Protein AF-A0A972IL32-F1 (afdb_monomer_lite)

Sequence (127 aa):
MSKHSAKCLRGAAIGLVAAVAALLLWCWGALESWEAPTWTWRARFFSAREALSPDIKLILIDQDSLDWMQRENSFGWPWPREFYGAISAFCQRGGARALALDLLFTESSVYGVPDDEAMGQALKAGT

Radius of gyration: 25.93 Å; chains: 1; bounding box: 66×40×62 Å

Structure (mmCIF, N/CA/C/O backbone):
data_AF-A0A972IL32-F1
#
_entry.id   AF-A0A972IL32-F1
#
loop_
_atom_site.group_PDB
_atom_site.id
_atom_site.type_symbol
_atom_site.label_atom_id
_atom_site.label_alt_id
_atom_site.label_comp_id
_atom_site.label_asym_id
_atom_site.label_entity_id
_atom_site.label_seq_id
_atom_site.pdbx_PDB_ins_code
_atom_site.Cartn_x
_atom_site.Cartn_y
_atom_site.Cartn_z
_atom_site.occupancy
_atom_site.B_iso_or_equiv
_atom_site.auth_seq_id
_atom_site.auth_comp_id
_atom_site.auth_asym_id
_atom_site.auth_atom_id
_atom_site.pdbx_PDB_model_num
ATOM 1 N N . MET A 1 1 ? 44.985 -20.539 -35.970 1.00 57.69 1 MET A N 1
ATOM 2 C CA . MET A 1 1 ? 43.751 -20.163 -35.238 1.00 57.69 1 MET A CA 1
ATOM 3 C C . MET A 1 1 ? 42.563 -20.273 -36.188 1.00 57.69 1 MET A C 1
ATOM 5 O O . MET A 1 1 ? 42.554 -19.598 -37.211 1.00 57.69 1 MET A O 1
ATOM 9 N N . SER A 1 2 ? 41.621 -21.185 -35.920 1.00 63.28 2 SER A N 1
ATOM 10 C CA . SER A 1 2 ? 40.477 -21.472 -36.806 1.00 63.28 2 SER A CA 1
ATOM 11 C C . SER A 1 2 ? 39.610 -20.224 -37.013 1.00 63.28 2 SER A C 1
ATOM 13 O O . SER A 1 2 ? 39.324 -19.508 -36.054 1.00 63.28 2 SER A O 1
ATOM 15 N N . LYS A 1 3 ? 39.157 -19.972 -38.251 1.00 67.38 3 LYS A N 1
ATOM 16 C CA . LYS A 1 3 ? 38.311 -18.819 -38.636 1.00 67.38 3 LYS A CA 1
ATOM 17 C C . LYS A 1 3 ? 37.066 -18.643 -37.748 1.00 67.38 3 LYS A C 1
ATOM 19 O O . LYS A 1 3 ? 36.527 -17.543 -37.679 1.00 67.38 3 LYS A O 1
ATOM 24 N N . HIS A 1 4 ? 36.611 -19.700 -37.072 1.00 69.88 4 HIS A N 1
ATOM 25 C CA . HIS A 1 4 ? 35.497 -19.654 -36.118 1.00 69.88 4 HIS A CA 1
ATOM 26 C C . HIS A 1 4 ? 35.882 -18.975 -34.793 1.00 69.88 4 HIS A C 1
ATOM 28 O O . HIS A 1 4 ? 35.121 -18.161 -34.281 1.00 69.88 4 HIS A O 1
ATOM 34 N N . SER A 1 5 ? 37.102 -19.198 -34.298 1.00 75.06 5 SER A N 1
ATOM 35 C CA . SER A 1 5 ? 37.597 -18.609 -33.046 1.00 75.06 5 SER A CA 1
ATOM 36 C C . SER A 1 5 ? 37.694 -17.081 -33.123 1.00 75.06 5 SER A C 1
ATOM 38 O O . SER A 1 5 ? 37.370 -16.383 -32.167 1.00 75.06 5 SER A O 1
ATOM 40 N N . ALA A 1 6 ? 38.078 -16.548 -34.288 1.00 79.69 6 ALA A N 1
ATOM 41 C CA . ALA A 1 6 ? 38.138 -15.106 -34.527 1.00 79.69 6 ALA A CA 1
ATOM 42 C C . ALA A 1 6 ? 36.745 -14.451 -34.593 1.00 79.69 6 ALA A C 1
ATOM 44 O O . ALA A 1 6 ? 36.595 -13.292 -34.214 1.00 79.69 6 ALA A O 1
ATOM 45 N N . LYS A 1 7 ? 35.717 -15.181 -35.051 1.00 83.38 7 LYS A N 1
ATOM 46 C CA . LYS A 1 7 ? 34.326 -14.698 -35.054 1.00 83.38 7 LYS A CA 1
ATOM 47 C C . LYS A 1 7 ? 33.755 -14.652 -33.637 1.00 83.38 7 LYS A C 1
ATOM 49 O O . LYS A 1 7 ? 33.172 -13.638 -33.266 1.00 83.38 7 LYS A O 1
ATOM 54 N N . CYS A 1 8 ? 33.996 -15.690 -32.835 1.00 89.31 8 CYS A N 1
ATOM 55 C CA . CYS A 1 8 ? 33.582 -15.718 -31.431 1.00 89.31 8 CYS A CA 1
ATOM 56 C C . CYS A 1 8 ? 34.242 -14.598 -30.616 1.00 89.31 8 CYS A C 1
ATOM 58 O O . CYS A 1 8 ? 33.559 -13.919 -29.858 1.00 89.31 8 CYS A O 1
ATOM 60 N N . LEU A 1 9 ? 35.540 -14.344 -30.828 1.00 92.31 9 LEU A N 1
ATOM 61 C CA . LEU A 1 9 ? 36.259 -13.269 -30.134 1.00 92.31 9 LEU A CA 1
ATOM 62 C C . LEU A 1 9 ? 35.679 -11.882 -30.449 1.00 92.31 9 LEU A C 1
ATOM 64 O O . LEU A 1 9 ? 35.517 -11.060 -29.553 1.00 92.31 9 LEU A O 1
ATOM 68 N N . ARG A 1 10 ? 3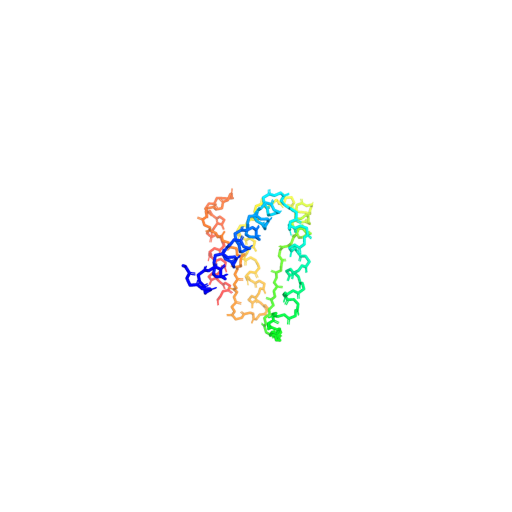5.321 -11.629 -31.714 1.00 92.94 10 ARG A N 1
ATOM 69 C CA . ARG A 1 10 ? 34.670 -10.373 -32.123 1.00 92.94 10 ARG A CA 1
ATOM 70 C C . ARG A 1 10 ? 33.278 -10.228 -31.514 1.00 92.94 10 ARG A C 1
ATOM 72 O O . ARG A 1 10 ? 32.947 -9.149 -31.042 1.00 92.94 10 ARG A O 1
ATOM 79 N N . GLY A 1 11 ? 32.492 -11.30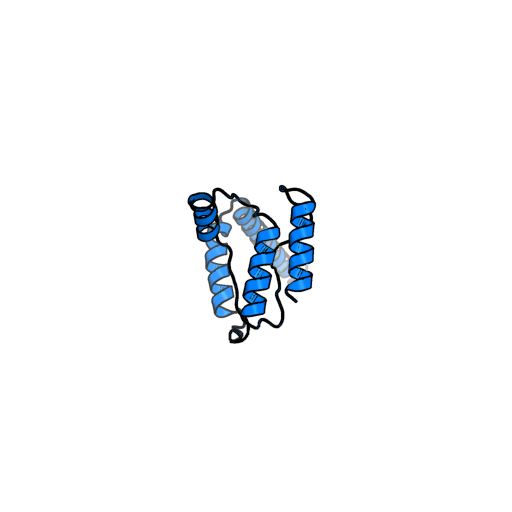5 -31.489 1.00 94.62 11 GLY A N 1
ATOM 80 C CA . GLY A 1 11 ? 31.183 -11.314 -30.833 1.00 94.62 11 GLY A CA 1
ATOM 81 C C . GLY A 1 11 ? 31.286 -11.005 -29.338 1.00 94.62 11 GLY A C 1
ATOM 82 O O . GLY A 1 11 ? 30.564 -10.146 -28.842 1.00 94.62 11 GLY A O 1
ATOM 83 N N . ALA A 1 12 ? 32.242 -11.631 -28.645 1.00 95.81 12 ALA A N 1
ATOM 84 C CA . ALA A 1 12 ? 32.505 -11.371 -27.232 1.00 95.81 12 ALA A CA 1
ATOM 85 C C . ALA A 1 12 ? 32.947 -9.921 -26.981 1.00 95.81 12 ALA A C 1
ATOM 87 O O . ALA A 1 12 ? 32.453 -9.284 -26.056 1.00 95.81 12 ALA A O 1
ATOM 88 N N . ALA A 1 13 ? 33.824 -9.373 -27.830 1.00 96.50 13 ALA A N 1
ATOM 89 C CA . ALA A 1 13 ? 34.263 -7.984 -27.721 1.00 96.50 13 ALA A CA 1
ATOM 90 C C . ALA A 1 13 ? 33.105 -6.990 -27.919 1.00 96.50 13 ALA A C 1
ATOM 92 O O . ALA A 1 13 ? 32.962 -6.057 -27.135 1.00 96.50 13 ALA A O 1
ATOM 93 N N . ILE A 1 14 ? 32.246 -7.210 -28.922 1.00 97.06 14 ILE A N 1
ATOM 94 C CA . ILE A 1 14 ? 31.059 -6.371 -29.156 1.00 97.06 14 ILE A CA 1
ATOM 95 C C . ILE A 1 14 ? 30.098 -6.458 -27.966 1.00 97.06 14 ILE A C 1
ATOM 97 O O . ILE A 1 14 ? 29.630 -5.428 -27.488 1.00 97.06 14 ILE A O 1
ATOM 101 N N . GLY A 1 15 ? 29.842 -7.669 -27.462 1.00 97.06 15 GLY A N 1
ATOM 102 C CA . GLY A 1 15 ? 28.997 -7.878 -26.287 1.00 97.06 15 GLY A CA 1
ATOM 103 C C . GLY A 1 15 ? 29.534 -7.161 -25.049 1.00 97.06 15 GLY A C 1
ATOM 104 O O . GLY A 1 15 ? 28.772 -6.494 -24.356 1.00 97.06 15 GLY A O 1
ATOM 105 N N . LEU A 1 16 ? 30.848 -7.226 -24.812 1.00 97.69 16 LEU A N 1
ATOM 106 C CA . LEU A 1 16 ? 31.496 -6.533 -23.699 1.00 97.69 16 LEU A CA 1
ATOM 107 C C . LEU A 1 16 ? 31.367 -5.012 -23.825 1.00 97.69 16 LEU A C 1
ATOM 109 O O . LEU A 1 16 ? 30.997 -4.352 -22.860 1.00 97.69 16 LEU A O 1
ATOM 113 N N . VAL A 1 17 ? 31.628 -4.454 -25.010 1.00 97.81 17 VAL A N 1
ATOM 114 C CA . VAL A 1 17 ? 31.496 -3.008 -25.253 1.00 97.81 17 VAL A CA 1
ATOM 115 C C . VAL A 1 17 ? 30.054 -2.548 -25.045 1.00 97.81 17 VAL A C 1
ATOM 117 O O . VAL A 1 17 ? 29.827 -1.545 -24.372 1.00 97.81 17 VAL A O 1
ATOM 120 N N . ALA A 1 18 ? 29.078 -3.293 -25.567 1.00 97.06 18 ALA A N 1
ATOM 121 C CA . ALA A 1 18 ? 27.664 -2.986 -25.377 1.00 97.06 18 ALA A CA 1
ATOM 122 C C . ALA A 1 18 ? 27.257 -3.052 -23.896 1.00 97.06 18 ALA A C 1
ATOM 124 O O . ALA A 1 18 ? 26.569 -2.154 -23.414 1.00 97.06 18 ALA A O 1
ATOM 125 N N . ALA A 1 19 ? 27.718 -4.072 -23.163 1.00 96.81 19 ALA A N 1
ATOM 126 C CA . ALA A 1 19 ? 27.446 -4.220 -21.736 1.00 96.81 19 ALA A CA 1
ATOM 127 C C . ALA A 1 19 ? 28.039 -3.064 -20.920 1.00 96.81 19 ALA A C 1
ATOM 129 O O . ALA A 1 19 ? 27.344 -2.475 -20.097 1.00 96.81 19 ALA A O 1
ATOM 130 N N . VAL A 1 20 ? 29.296 -2.693 -21.183 1.00 97.56 20 VAL A N 1
ATOM 131 C CA . VAL A 1 20 ? 29.949 -1.558 -20.514 1.00 97.56 20 VAL A CA 1
ATOM 132 C C . VAL A 1 20 ? 29.216 -0.252 -20.818 1.00 97.56 20 VAL A C 1
ATOM 134 O O . VAL A 1 20 ? 28.939 0.512 -19.900 1.00 97.56 20 VAL A O 1
ATOM 137 N N . ALA A 1 21 ? 28.844 -0.004 -22.076 1.00 96.12 21 ALA A N 1
ATOM 138 C CA . ALA A 1 21 ? 28.090 1.192 -22.448 1.00 96.12 21 ALA A CA 1
ATOM 139 C C . ALA A 1 21 ? 26.723 1.256 -21.744 1.00 96.12 21 ALA A C 1
ATOM 141 O O . ALA A 1 21 ? 26.360 2.301 -21.207 1.00 96.12 21 ALA A O 1
ATOM 142 N N . ALA A 1 22 ? 25.991 0.139 -21.693 1.00 93.88 22 ALA A N 1
ATOM 143 C CA . ALA A 1 22 ? 24.711 0.060 -20.993 1.00 93.88 22 ALA A CA 1
ATOM 144 C C . ALA A 1 22 ? 24.860 0.312 -19.484 1.00 93.88 22 ALA A C 1
ATOM 146 O O . ALA A 1 22 ? 24.085 1.081 -18.919 1.00 93.88 22 ALA A O 1
ATOM 147 N N . LEU A 1 23 ? 25.878 -0.276 -18.844 1.00 94.81 23 LEU A N 1
ATOM 148 C CA . LEU A 1 23 ? 26.166 -0.062 -17.423 1.00 94.81 23 LEU A CA 1
ATOM 149 C C . LEU A 1 23 ? 26.519 1.396 -17.125 1.00 94.81 23 LEU A C 1
ATOM 151 O O . LEU A 1 23 ? 26.026 1.947 -16.149 1.00 94.81 23 LEU A O 1
ATOM 155 N N . LEU A 1 24 ? 27.318 2.045 -17.976 1.00 95.75 24 LEU A N 1
ATOM 156 C CA . LEU A 1 24 ? 27.655 3.461 -17.808 1.00 95.75 24 LEU A CA 1
ATOM 157 C C . LEU A 1 24 ? 26.422 4.366 -17.947 1.00 95.75 24 LEU A C 1
ATOM 159 O O . LEU A 1 24 ? 26.248 5.278 -17.142 1.00 95.75 24 LEU A O 1
ATOM 163 N N . LEU A 1 25 ? 25.547 4.096 -18.923 1.00 93.50 25 LEU A N 1
ATOM 164 C CA . LEU A 1 25 ? 24.285 4.829 -19.089 1.00 93.50 25 LEU A CA 1
ATOM 165 C C . LEU A 1 25 ? 23.341 4.632 -17.896 1.00 93.50 25 LEU A C 1
ATOM 167 O O . LEU A 1 25 ? 22.665 5.578 -17.491 1.00 93.50 25 LEU A O 1
ATOM 171 N N . TRP A 1 26 ? 23.312 3.424 -17.327 1.00 90.69 26 TRP A N 1
ATOM 172 C CA . TRP A 1 26 ? 22.548 3.126 -16.120 1.00 90.69 26 TRP A CA 1
ATOM 173 C C . TRP A 1 26 ? 23.116 3.840 -14.889 1.00 90.69 26 TRP A C 1
ATOM 175 O O . TRP A 1 26 ? 22.370 4.531 -14.206 1.00 90.69 26 TRP A O 1
ATOM 185 N N . CYS A 1 27 ? 24.430 3.769 -14.645 1.00 92.69 27 CYS A N 1
ATOM 186 C CA . CYS A 1 27 ? 25.072 4.448 -13.512 1.00 92.69 27 CYS A CA 1
ATOM 187 C C . CYS A 1 27 ? 24.933 5.977 -13.561 1.00 92.69 27 CYS A C 1
ATOM 189 O O . CYS A 1 27 ? 24.945 6.620 -12.517 1.00 92.69 27 CYS A O 1
ATOM 191 N N . TRP A 1 28 ? 24.805 6.564 -14.754 1.00 92.81 28 TRP A N 1
ATOM 192 C CA . TRP A 1 28 ? 24.549 7.998 -14.921 1.00 92.81 28 TRP A CA 1
ATOM 193 C C . TRP A 1 28 ? 23.061 8.369 -14.736 1.00 92.81 28 TRP A C 1
ATOM 195 O O . TRP A 1 28 ? 22.709 9.543 -14.788 1.00 92.81 28 TRP A O 1
ATOM 205 N N . GLY A 1 29 ? 22.159 7.394 -14.576 1.00 89.19 29 GLY A N 1
ATOM 206 C CA . GLY A 1 29 ? 20.711 7.628 -14.493 1.00 89.19 29 GLY A CA 1
ATOM 207 C C . GLY A 1 29 ? 20.062 8.015 -15.829 1.00 89.19 29 GLY A C 1
ATOM 208 O O . GLY A 1 29 ? 18.869 8.304 -15.890 1.00 89.19 29 GLY A O 1
ATOM 209 N N . ALA A 1 30 ? 20.806 7.983 -16.943 1.00 87.44 30 ALA A N 1
ATOM 210 C CA . ALA A 1 30 ? 20.299 8.372 -18.263 1.00 87.44 30 ALA A CA 1
ATOM 211 C C . ALA A 1 30 ? 19.155 7.463 -18.758 1.00 87.44 30 ALA A C 1
ATOM 213 O O . ALA A 1 30 ? 18.365 7.866 -19.613 1.00 87.44 30 ALA A O 1
ATOM 214 N N . LEU A 1 31 ? 19.060 6.241 -18.221 1.00 86.56 31 LEU A N 1
ATOM 215 C CA . LEU A 1 31 ? 17.996 5.284 -18.532 1.00 86.56 31 LEU A CA 1
ATOM 216 C C . LEU A 1 31 ? 16.724 5.484 -17.689 1.00 86.56 31 LEU A C 1
ATOM 218 O O . LEU A 1 31 ? 15.652 5.101 -18.152 1.00 86.56 31 LEU A O 1
ATOM 222 N N . GLU A 1 32 ? 16.798 6.121 -16.515 1.00 84.06 32 GLU A N 1
ATOM 223 C CA . GLU A 1 32 ? 15.657 6.253 -15.587 1.00 84.06 32 GLU A CA 1
ATOM 224 C C . GLU A 1 32 ? 14.514 7.079 -16.192 1.00 84.06 32 GLU A C 1
ATOM 226 O O . GLU A 1 32 ? 13.343 6.708 -16.113 1.00 84.06 32 GLU A O 1
ATOM 231 N N . SER A 1 33 ? 14.849 8.163 -16.903 1.00 82.31 33 SER A N 1
ATOM 232 C CA . SER A 1 33 ? 13.854 9.003 -17.592 1.00 82.31 33 SER A CA 1
ATOM 233 C C . SER A 1 33 ? 13.062 8.236 -18.661 1.00 82.31 33 SER A C 1
ATOM 235 O O . SER A 1 33 ? 11.914 8.573 -18.950 1.00 82.31 33 SER A O 1
ATOM 237 N N . TRP A 1 34 ? 13.661 7.192 -19.245 1.00 85.94 34 TRP A N 1
ATOM 238 C CA . TRP A 1 34 ? 13.023 6.331 -20.245 1.00 85.94 34 TRP A CA 1
ATOM 239 C C . TRP A 1 34 ? 12.355 5.099 -19.631 1.00 85.94 34 TRP A C 1
ATOM 241 O O . TRP A 1 34 ? 11.465 4.502 -20.248 1.00 85.94 34 TRP A O 1
ATOM 251 N N . GLU A 1 35 ? 12.738 4.719 -18.417 1.00 88.19 35 GLU A N 1
ATOM 252 C CA . GLU A 1 35 ? 12.208 3.546 -17.736 1.00 88.19 35 GLU A CA 1
ATOM 253 C C . GLU A 1 35 ? 10.713 3.690 -17.440 1.00 88.19 35 GLU A C 1
ATOM 255 O O . GLU A 1 35 ? 9.934 2.821 -17.831 1.00 88.19 35 GLU A O 1
ATOM 260 N N . ALA A 1 36 ? 10.274 4.801 -16.841 1.00 86.25 36 ALA A N 1
ATOM 261 C CA . ALA A 1 36 ? 8.868 4.977 -16.465 1.00 86.25 36 ALA A CA 1
ATOM 262 C C . ALA A 1 36 ? 7.892 4.977 -17.671 1.00 86.25 36 ALA A C 1
ATOM 264 O O . ALA A 1 36 ? 6.877 4.263 -17.626 1.00 86.25 36 ALA A O 1
ATOM 265 N N . PRO A 1 37 ? 8.174 5.680 -18.791 1.00 90.19 37 PRO A N 1
ATOM 266 C CA . PRO A 1 37 ? 7.343 5.601 -19.994 1.00 90.19 37 PRO A CA 1
ATOM 267 C C . PRO A 1 37 ? 7.324 4.203 -20.619 1.00 90.19 37 PRO A C 1
ATOM 269 O O . PRO A 1 37 ? 6.256 3.701 -20.980 1.00 90.19 37 PRO A O 1
ATOM 272 N N . THR A 1 38 ? 8.486 3.548 -20.731 1.00 92.50 38 THR A N 1
ATOM 273 C CA . THR A 1 38 ? 8.567 2.206 -21.332 1.00 92.50 38 THR A CA 1
ATOM 274 C C . THR A 1 38 ? 7.930 1.143 -20.444 1.00 92.50 38 THR A C 1
ATOM 276 O O . THR A 1 38 ? 7.307 0.214 -20.956 1.00 92.50 38 THR A O 1
ATOM 279 N N . TRP A 1 39 ? 8.017 1.281 -19.120 1.00 90.06 39 TRP A N 1
ATOM 280 C CA . TRP A 1 39 ? 7.272 0.467 -18.166 1.00 90.06 39 TRP A CA 1
ATOM 281 C C . TRP A 1 39 ? 5.767 0.638 -18.351 1.00 90.06 39 TRP A C 1
ATOM 283 O O . TRP A 1 39 ? 5.072 -0.347 -18.577 1.00 90.06 39 TRP A O 1
ATOM 293 N N . THR A 1 40 ? 5.272 1.878 -18.357 1.00 89.44 40 THR A N 1
ATOM 294 C CA . THR A 1 40 ? 3.843 2.170 -18.560 1.00 89.44 40 THR A CA 1
ATOM 295 C C . THR A 1 40 ? 3.330 1.593 -19.877 1.00 89.44 40 THR A C 1
ATOM 297 O O . THR A 1 40 ? 2.264 0.978 -19.918 1.00 89.44 40 THR A O 1
ATOM 300 N N . TRP A 1 41 ? 4.091 1.758 -20.961 1.00 92.31 41 TRP A N 1
ATOM 301 C CA . TRP A 1 41 ? 3.766 1.177 -22.259 1.00 92.31 41 TRP A CA 1
ATOM 302 C C . TRP A 1 41 ? 3.707 -0.355 -22.183 1.00 92.31 41 TRP A C 1
ATOM 304 O O . TRP A 1 41 ? 2.682 -0.942 -22.531 1.00 92.31 41 TRP A O 1
ATOM 314 N N . ARG A 1 42 ? 4.745 -1.010 -21.642 1.00 91.00 42 ARG A N 1
ATOM 315 C CA . ARG A 1 42 ? 4.773 -2.474 -21.489 1.00 91.00 42 ARG A CA 1
ATOM 316 C C . ARG A 1 42 ? 3.615 -2.980 -20.638 1.00 91.00 42 ARG A C 1
ATOM 318 O O . ARG A 1 42 ? 2.942 -3.916 -21.047 1.00 91.00 42 ARG A O 1
ATOM 325 N N . ALA A 1 43 ? 3.338 -2.340 -19.507 1.00 90.12 43 ALA A N 1
ATOM 326 C CA . ALA A 1 43 ? 2.210 -2.686 -18.655 1.00 90.12 43 ALA A CA 1
ATOM 327 C C . ALA A 1 43 ? 0.887 -2.555 -19.423 1.00 90.12 43 ALA A C 1
ATOM 329 O O . ALA A 1 43 ? 0.066 -3.461 -19.392 1.00 90.12 43 ALA A O 1
ATOM 330 N N . ARG A 1 44 ? 0.680 -1.484 -20.196 1.00 86.25 44 ARG A N 1
ATOM 331 C CA . ARG A 1 44 ? -0.570 -1.287 -20.951 1.00 86.25 44 ARG A CA 1
ATOM 332 C C . ARG A 1 44 ? -0.816 -2.321 -22.047 1.00 86.25 44 ARG A C 1
ATOM 334 O O . ARG A 1 44 ? -1.988 -2.613 -22.297 1.00 86.25 44 ARG A O 1
ATOM 341 N N . PHE A 1 45 ? 0.237 -2.802 -22.709 1.00 88.25 45 PHE A N 1
ATOM 342 C CA . PHE A 1 45 ? 0.134 -3.689 -23.876 1.00 88.25 45 PHE A CA 1
ATOM 343 C C . PHE A 1 45 ? 0.374 -5.168 -23.565 1.00 88.25 45 PHE A C 1
ATOM 345 O O . PHE A 1 45 ? -0.188 -6.018 -24.249 1.00 88.25 45 PHE A O 1
ATOM 352 N N . PHE A 1 46 ? 1.183 -5.475 -22.551 1.00 88.12 46 PHE A N 1
ATOM 353 C CA . PHE A 1 46 ? 1.566 -6.844 -22.201 1.00 88.12 46 PHE A CA 1
ATOM 354 C C . PHE A 1 46 ? 1.029 -7.313 -20.847 1.00 88.12 46 PHE A C 1
ATOM 356 O O . PHE A 1 46 ? 1.206 -8.486 -20.526 1.00 88.12 46 PHE A O 1
ATOM 363 N N . SER A 1 47 ? 0.363 -6.462 -20.052 1.00 81.69 47 SER A N 1
ATOM 364 C CA . SER A 1 47 ? -0.429 -6.996 -18.938 1.00 81.69 47 SER A CA 1
ATOM 365 C C . SER A 1 47 ? -1.671 -7.684 -19.495 1.00 81.69 47 SER A C 1
ATOM 367 O O . SER A 1 47 ? -2.403 -7.120 -20.316 1.00 81.69 47 SER A O 1
ATOM 369 N N . ALA A 1 48 ? -1.907 -8.919 -19.055 1.00 76.31 48 ALA A N 1
ATOM 370 C CA . ALA A 1 48 ? -3.204 -9.546 -19.230 1.00 76.31 48 ALA A CA 1
ATOM 371 C C . ALA A 1 48 ? -4.224 -8.670 -18.494 1.00 76.31 48 ALA A C 1
ATOM 373 O O . ALA A 1 48 ? -4.210 -8.579 -17.268 1.00 76.31 48 ALA A O 1
ATOM 374 N N . ARG A 1 49 ? -5.072 -7.963 -19.245 1.00 68.88 49 ARG A N 1
ATOM 375 C CA . ARG A 1 49 ? -6.192 -7.230 -18.657 1.00 68.88 49 ARG A CA 1
ATOM 376 C C . ARG A 1 49 ? -7.261 -8.251 -18.315 1.00 68.88 49 ARG A C 1
ATOM 378 O O . ARG A 1 49 ? -8.113 -8.556 -19.146 1.00 68.88 49 ARG A O 1
ATOM 385 N N . GLU A 1 50 ? -7.187 -8.810 -17.118 1.00 73.06 50 GLU A N 1
ATOM 386 C CA . GLU A 1 50 ? -8.341 -9.502 -16.563 1.00 73.06 50 GLU A CA 1
ATOM 387 C C . GLU A 1 50 ? -9.475 -8.487 -16.402 1.00 73.06 50 GLU A C 1
ATOM 389 O O . GLU A 1 50 ? -9.263 -7.336 -16.005 1.00 73.06 50 GLU A O 1
ATOM 394 N N . ALA A 1 51 ? -10.685 -8.889 -16.784 1.00 78.50 51 ALA A N 1
ATOM 395 C CA . ALA A 1 51 ? -11.854 -8.070 -16.527 1.00 78.50 51 ALA A CA 1
ATOM 396 C C . ALA A 1 51 ? -11.984 -7.899 -15.010 1.00 78.50 51 ALA A C 1
ATOM 398 O O . ALA A 1 51 ? -11.992 -8.887 -14.275 1.00 78.50 51 ALA A O 1
ATOM 399 N N . LEU A 1 52 ? -12.078 -6.649 -14.547 1.00 82.00 52 LEU A N 1
ATOM 400 C CA . LEU A 1 52 ? -12.316 -6.364 -13.137 1.00 82.00 52 LEU A CA 1
ATOM 401 C C . LEU A 1 52 ? -13.596 -7.083 -12.710 1.00 82.00 52 LEU A C 1
ATOM 403 O O . LEU A 1 52 ? -14.662 -6.852 -13.285 1.00 82.00 52 LEU A O 1
ATOM 407 N N . SER A 1 53 ? -13.483 -7.957 -11.712 1.00 86.69 53 SER A N 1
ATOM 408 C CA . SER A 1 53 ? -14.655 -8.624 -11.162 1.00 86.69 53 SER A CA 1
ATOM 409 C C . SER A 1 53 ? -15.602 -7.570 -10.578 1.00 86.69 53 SER A C 1
ATOM 411 O O . SER A 1 53 ? -15.166 -6.756 -9.758 1.00 86.69 53 SER A O 1
ATOM 413 N N . PRO A 1 54 ? -16.897 -7.576 -10.939 1.00 89.12 54 PRO A N 1
ATOM 414 C CA . PRO A 1 54 ? -17.865 -6.652 -10.359 1.00 89.12 54 PRO A CA 1
ATOM 415 C C . PRO A 1 54 ? -18.052 -6.869 -8.849 1.00 89.12 54 PRO A C 1
ATOM 417 O O . PRO A 1 54 ? -18.545 -5.961 -8.176 1.00 89.12 54 PRO A O 1
ATOM 420 N N . ASP A 1 55 ? -17.616 -8.015 -8.320 1.00 92.06 55 ASP A N 1
ATOM 421 C CA . ASP A 1 55 ? -17.737 -8.397 -6.910 1.00 92.06 55 ASP A CA 1
ATOM 422 C C . ASP A 1 55 ? -16.578 -7.886 -6.041 1.00 92.06 55 ASP A C 1
ATOM 424 O O . ASP A 1 55 ? -16.662 -7.934 -4.815 1.00 92.06 55 ASP A O 1
ATOM 428 N N . ILE A 1 56 ? -15.491 -7.400 -6.651 1.00 92.75 56 ILE A N 1
ATOM 429 C CA . ILE A 1 56 ? -14.319 -6.893 -5.932 1.00 92.75 56 ILE A CA 1
ATOM 430 C C . ILE A 1 56 ? -14.358 -5.366 -5.946 1.00 92.75 56 ILE A C 1
ATOM 432 O O . ILE A 1 56 ? -14.479 -4.737 -6.999 1.00 92.75 56 ILE A O 1
ATOM 436 N N . LYS A 1 57 ? -14.261 -4.760 -4.761 1.00 93.00 57 LYS A N 1
ATOM 437 C CA . LYS A 1 57 ? -14.166 -3.308 -4.580 1.00 93.00 57 LYS A CA 1
ATOM 43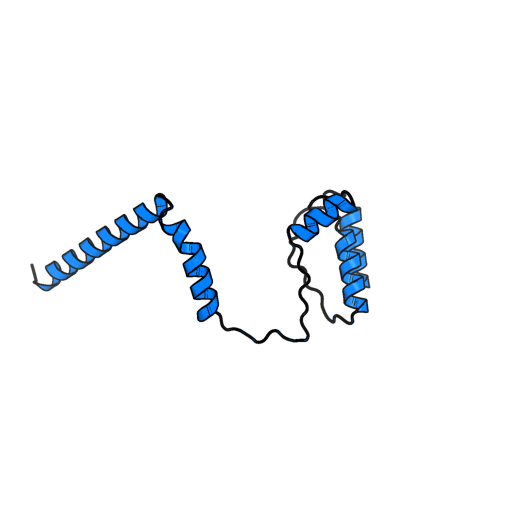8 C C . LYS A 1 57 ? -12.823 -2.976 -3.954 1.00 93.00 57 LYS A C 1
ATOM 440 O O . LYS A 1 57 ? -12.402 -3.643 -3.015 1.00 93.00 57 LYS A O 1
ATOM 445 N N . LEU A 1 58 ? -12.171 -1.949 -4.488 1.00 93.94 58 LEU A N 1
ATOM 446 C CA . LEU A 1 58 ? -10.899 -1.451 -3.989 1.00 93.94 58 LEU A CA 1
ATOM 447 C C . LEU A 1 58 ? -11.139 -0.115 -3.289 1.00 93.94 58 LEU A C 1
ATOM 449 O O . LEU A 1 58 ? -11.698 0.802 -3.890 1.00 93.94 58 LEU A O 1
ATOM 453 N N . ILE A 1 59 ? -10.729 -0.028 -2.027 1.00 94.19 59 ILE A N 1
ATOM 454 C CA . ILE A 1 59 ? -10.706 1.217 -1.258 1.00 94.19 59 ILE A CA 1
ATOM 455 C C . ILE A 1 59 ? -9.249 1.667 -1.239 1.00 94.19 59 ILE A C 1
ATOM 457 O O . ILE A 1 59 ? -8.396 0.972 -0.693 1.00 94.19 59 ILE A O 1
ATOM 461 N N . LEU A 1 60 ? -8.967 2.787 -1.897 1.00 95.12 60 LEU A N 1
ATOM 462 C CA . LEU A 1 60 ? -7.623 3.340 -2.012 1.00 95.12 60 LEU A CA 1
ATOM 463 C C . LEU A 1 60 ? -7.412 4.405 -0.937 1.00 95.12 60 LEU A C 1
ATOM 465 O O . LEU A 1 60 ? -8.291 5.234 -0.715 1.00 95.12 60 LEU A O 1
ATOM 469 N N . ILE A 1 61 ? -6.242 4.379 -0.302 1.00 93.94 61 ILE A N 1
ATOM 470 C CA . ILE A 1 61 ? -5.746 5.471 0.536 1.00 93.94 61 ILE A CA 1
ATOM 471 C C . ILE A 1 61 ? -4.617 6.124 -0.254 1.00 93.94 61 ILE A C 1
ATOM 473 O O . ILE A 1 61 ? -3.551 5.534 -0.428 1.00 93.94 61 ILE A O 1
ATOM 477 N N . ASP A 1 62 ? -4.882 7.311 -0.782 1.00 94.94 62 ASP A N 1
ATOM 478 C CA . ASP A 1 62 ? -3.938 8.105 -1.564 1.00 94.94 62 ASP A CA 1
ATOM 479 C C . ASP A 1 62 ? -3.544 9.395 -0.831 1.00 94.94 62 ASP A C 1
ATOM 481 O O . ASP A 1 62 ? -4.001 9.669 0.280 1.00 94.94 62 ASP A O 1
ATOM 485 N N . GLN A 1 63 ? -2.669 10.193 -1.447 1.00 95.56 63 GLN A N 1
ATOM 486 C CA . GLN A 1 63 ? -2.202 11.442 -0.847 1.00 95.56 63 GLN A CA 1
ATOM 487 C C . GLN A 1 63 ? -3.356 12.412 -0.558 1.00 95.56 63 GLN A C 1
ATOM 489 O O . GLN A 1 63 ? -3.368 13.026 0.505 1.00 95.56 63 GLN A O 1
ATOM 494 N N . ASP A 1 64 ? -4.353 12.499 -1.443 1.00 96.56 64 ASP A N 1
ATOM 495 C CA . ASP A 1 64 ? -5.518 13.366 -1.244 1.00 96.56 64 ASP A CA 1
ATOM 496 C C . ASP A 1 64 ? -6.327 12.938 -0.010 1.00 96.56 64 ASP A C 1
ATOM 498 O O . ASP A 1 64 ? -6.768 13.784 0.775 1.00 96.56 64 ASP A O 1
ATOM 502 N N . SER A 1 65 ? -6.467 11.627 0.207 1.00 94.31 65 SER A N 1
ATOM 503 C CA . SER A 1 65 ? -7.101 11.055 1.399 1.00 94.31 65 SER A CA 1
ATOM 504 C C . SER A 1 65 ? -6.335 11.404 2.679 1.00 94.31 65 SER A C 1
ATOM 506 O O . SER A 1 65 ? -6.944 11.772 3.687 1.00 94.31 65 SER A O 1
ATOM 508 N N . LEU A 1 66 ? -5.000 11.320 2.649 1.00 96.31 66 LEU A N 1
ATOM 509 C CA . LEU A 1 66 ? -4.140 11.672 3.786 1.00 96.31 66 LEU A CA 1
ATOM 510 C C . LEU A 1 66 ? -4.193 13.171 4.096 1.00 96.31 66 LEU A C 1
ATOM 512 O O . LEU A 1 66 ? -4.367 13.554 5.253 1.00 96.31 66 LEU A O 1
ATOM 516 N N . ASP A 1 67 ? -4.106 14.015 3.070 1.00 96.69 67 ASP A N 1
ATOM 517 C CA . ASP A 1 67 ? -4.159 15.471 3.204 1.00 96.69 67 ASP A CA 1
ATOM 518 C C . ASP A 1 67 ? -5.528 15.936 3.703 1.00 96.69 67 ASP A C 1
ATOM 520 O O . ASP A 1 67 ? -5.634 16.870 4.501 1.00 96.69 67 ASP A O 1
ATOM 524 N N . TRP A 1 68 ? -6.603 15.292 3.245 1.00 96.06 68 TRP A N 1
ATOM 525 C CA . TRP A 1 68 ? -7.940 15.512 3.784 1.00 96.06 68 TRP A CA 1
ATOM 526 C C . TRP A 1 68 ? -8.006 15.136 5.266 1.00 96.06 68 TRP A C 1
ATOM 528 O O . TRP A 1 68 ? -8.453 15.944 6.076 1.00 96.06 68 TRP A O 1
ATOM 538 N N . MET A 1 69 ? -7.492 13.964 5.646 1.00 95.69 69 MET A N 1
ATOM 539 C CA . MET A 1 69 ? -7.523 13.510 7.037 1.00 95.69 69 MET A CA 1
ATOM 540 C C . MET A 1 69 ? -6.722 14.428 7.970 1.00 95.69 69 MET A C 1
ATOM 542 O O . MET A 1 69 ? -7.183 14.769 9.062 1.00 95.69 69 MET A O 1
ATOM 546 N N . GLN A 1 70 ? -5.560 14.894 7.512 1.00 95.81 70 GLN A N 1
ATOM 547 C CA . GLN A 1 70 ? -4.729 15.845 8.241 1.00 95.81 70 GLN A CA 1
ATOM 548 C C . GLN A 1 70 ? -5.418 17.207 8.395 1.00 95.81 70 GLN A C 1
ATOM 550 O O . GLN A 1 70 ? -5.322 17.815 9.460 1.00 95.81 70 GLN A O 1
ATOM 555 N N . ARG A 1 71 ? -6.108 17.700 7.357 1.00 97.12 71 ARG A N 1
ATOM 556 C CA . ARG A 1 71 ? -6.807 18.996 7.403 1.00 97.12 71 ARG A CA 1
ATOM 557 C C . ARG A 1 71 ? -8.070 18.957 8.252 1.00 97.12 71 ARG A C 1
ATOM 559 O O . ARG A 1 71 ? -8.255 19.835 9.086 1.00 97.12 71 ARG A O 1
ATOM 566 N N . GLU A 1 72 ? -8.918 17.957 8.043 1.00 96.56 72 GLU A N 1
ATOM 567 C CA . GLU A 1 72 ? -10.255 17.917 8.644 1.00 96.56 72 GLU A CA 1
ATOM 568 C C . GLU A 1 72 ? -10.262 17.273 10.031 1.00 96.56 72 GLU A C 1
ATOM 570 O O . GLU A 1 72 ? -11.038 17.671 10.895 1.00 96.56 72 GLU A O 1
ATOM 575 N N . ASN A 1 73 ? -9.388 16.290 10.266 1.00 93.31 73 ASN A N 1
ATOM 576 C CA . ASN A 1 73 ? -9.389 15.505 11.502 1.00 93.31 73 ASN A CA 1
ATOM 577 C C . ASN A 1 73 ? -8.072 15.615 12.286 1.00 93.31 73 ASN A C 1
ATOM 579 O O . ASN A 1 73 ? -7.961 15.032 13.359 1.00 93.31 73 ASN A O 1
ATOM 583 N N . SER A 1 74 ? -7.083 16.377 11.795 1.00 94.69 74 SER A N 1
ATOM 584 C CA . SER A 1 74 ? -5.771 16.563 12.445 1.00 94.69 74 SER A CA 1
ATOM 585 C C . SER A 1 74 ? -4.978 15.268 12.674 1.00 94.69 74 SER A C 1
ATOM 587 O O . SER A 1 74 ? -4.078 15.236 13.514 1.00 94.69 74 SER A O 1
ATOM 589 N N . PHE A 1 75 ? -5.275 14.211 11.914 1.00 93.88 75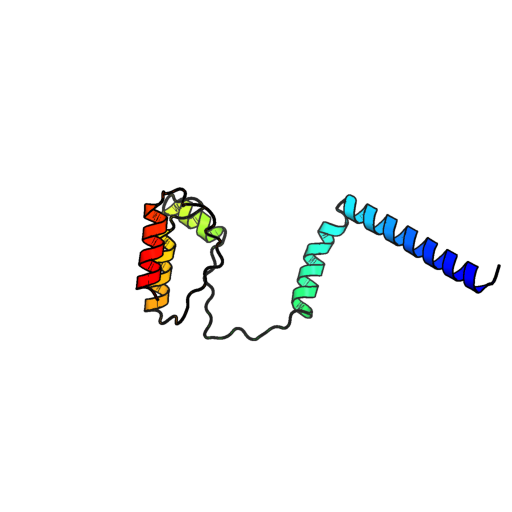 PHE A N 1
ATOM 590 C CA . PHE A 1 75 ? -4.536 12.950 11.968 1.00 93.88 75 PHE A CA 1
ATOM 591 C C . PHE A 1 75 ? -3.557 12.841 10.804 1.00 93.88 75 PHE A C 1
ATOM 593 O O . PHE A 1 75 ? -3.954 12.872 9.638 1.00 93.88 75 PHE A O 1
ATOM 600 N N . GLY A 1 76 ? -2.283 12.656 11.149 1.00 92.50 76 GLY A N 1
ATOM 601 C CA . GLY A 1 76 ? -1.231 12.317 10.200 1.00 92.50 76 GLY A CA 1
ATOM 602 C C . GLY A 1 76 ? -1.172 10.819 9.920 1.00 92.50 76 GLY A C 1
ATOM 603 O O . GLY A 1 76 ? -1.860 10.014 10.546 1.00 92.50 76 GLY A O 1
ATOM 604 N N . TRP A 1 77 ? -0.321 10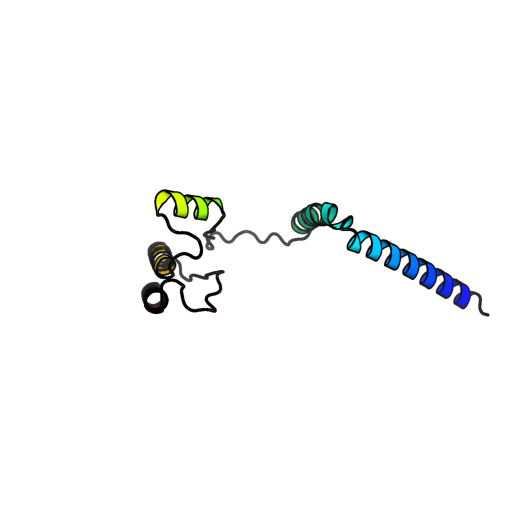.444 8.970 1.00 93.44 77 TRP A N 1
ATOM 605 C CA . TRP A 1 77 ? 0.013 9.044 8.732 1.00 93.44 77 TRP A CA 1
ATOM 606 C C . TRP A 1 77 ? 1.104 8.571 9.715 1.00 93.44 77 TRP A C 1
ATOM 608 O O . TRP A 1 77 ? 2.055 9.324 9.943 1.00 93.44 77 TRP A O 1
ATOM 618 N N . PRO A 1 78 ? 1.043 7.336 10.250 1.00 93.69 78 PRO A N 1
ATOM 619 C CA . PRO A 1 78 ? -0.001 6.325 10.066 1.00 93.69 78 PRO A CA 1
ATOM 620 C C . PRO A 1 78 ? -1.278 6.639 10.849 1.00 93.69 78 PRO A C 1
ATOM 622 O O . PRO A 1 78 ? -1.217 7.168 11.951 1.00 93.69 78 PR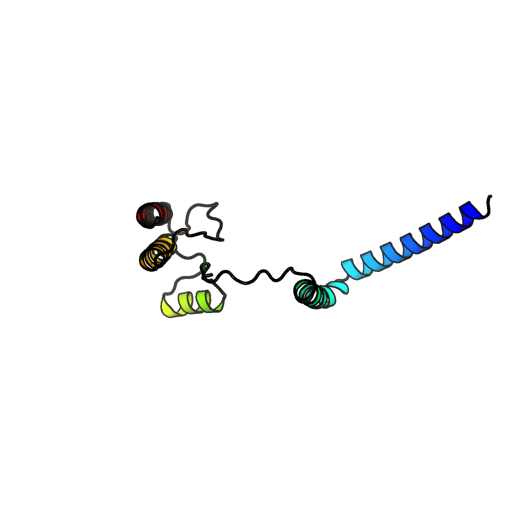O A O 1
ATOM 625 N N . TRP A 1 79 ? -2.436 6.271 10.296 1.00 94.81 79 TRP A N 1
ATOM 626 C CA . TRP A 1 79 ? -3.714 6.415 11.000 1.00 94.81 79 TRP A CA 1
ATOM 627 C C . TRP A 1 79 ? -3.836 5.458 12.200 1.00 94.81 79 TRP A C 1
ATOM 629 O O . TRP A 1 79 ? -3.297 4.345 12.128 1.00 94.81 79 TRP A O 1
ATOM 639 N N . PRO A 1 80 ? -4.594 5.844 13.250 1.00 95.31 80 PRO A N 1
ATOM 640 C CA . PRO A 1 80 ? -5.023 4.941 14.314 1.00 95.31 80 PRO A CA 1
ATOM 641 C C . PRO A 1 80 ? -5.597 3.637 13.762 1.00 95.31 80 PRO A C 1
ATOM 643 O O . PRO A 1 80 ? -6.388 3.625 12.811 1.00 95.31 80 PRO A O 1
ATOM 646 N N . ARG A 1 81 ? -5.181 2.518 14.351 1.00 95.25 81 ARG A N 1
ATOM 647 C CA . ARG A 1 81 ? -5.549 1.168 13.921 1.00 95.25 81 ARG A CA 1
ATOM 648 C C . ARG A 1 81 ? -7.050 0.931 14.066 1.00 95.25 81 ARG A C 1
ATOM 650 O O . ARG A 1 81 ? -7.653 0.261 13.225 1.00 95.25 81 ARG A O 1
ATOM 657 N N . GLU A 1 82 ? -7.672 1.547 15.066 1.00 94.12 82 GLU A N 1
ATOM 658 C CA . GLU A 1 82 ? -9.120 1.527 15.269 1.00 94.12 82 GLU A CA 1
ATOM 659 C C . GLU A 1 82 ? -9.924 2.004 14.040 1.00 94.12 82 GLU A C 1
ATOM 661 O O . GLU A 1 82 ? -11.025 1.499 13.795 1.00 94.12 82 GLU A O 1
ATOM 666 N N . PHE A 1 83 ? -9.374 2.890 13.195 1.00 94.12 83 PHE A N 1
ATOM 667 C CA . PHE A 1 83 ? -10.063 3.357 11.983 1.00 94.12 83 PHE A CA 1
ATOM 668 C C . PHE A 1 83 ? -10.274 2.227 10.970 1.00 94.12 83 PHE A C 1
ATOM 670 O O . PHE A 1 83 ? -11.327 2.155 10.332 1.00 94.12 83 PHE A O 1
ATOM 677 N N . TYR A 1 84 ? -9.335 1.280 10.868 1.00 94.19 84 TYR A N 1
ATOM 678 C CA . TYR A 1 84 ? -9.511 0.098 10.015 1.00 94.19 84 TYR A CA 1
ATOM 679 C C . TYR A 1 84 ? -10.611 -0.831 10.544 1.00 94.19 84 TYR A C 1
ATOM 681 O O . TYR A 1 84 ? -11.277 -1.509 9.760 1.00 94.19 84 TYR A O 1
ATOM 689 N N . GLY A 1 85 ? -10.879 -0.803 11.853 1.00 93.75 85 GLY A N 1
ATOM 690 C CA . GLY A 1 85 ? -12.048 -1.448 12.447 1.00 93.75 85 GLY A CA 1
ATOM 691 C C . GLY A 1 85 ? -13.368 -0.861 11.934 1.00 93.75 85 GLY A C 1
ATOM 692 O O . GLY A 1 85 ? -14.280 -1.605 11.566 1.00 93.75 85 GLY A O 1
ATOM 693 N N . ALA A 1 86 ? -13.456 0.467 11.820 1.00 92.44 86 ALA A N 1
ATOM 694 C CA . ALA A 1 86 ? -14.627 1.138 11.253 1.00 92.44 86 ALA A CA 1
ATOM 695 C C . ALA A 1 86 ? -14.816 0.824 9.757 1.00 92.44 86 ALA A C 1
ATOM 697 O O . ALA A 1 86 ? -15.948 0.585 9.319 1.00 92.44 86 ALA A O 1
ATOM 698 N N . ILE A 1 87 ? -13.719 0.760 8.990 1.00 93.88 87 ILE A N 1
ATOM 699 C CA . ILE A 1 87 ? -13.732 0.327 7.581 1.00 93.88 87 ILE A CA 1
ATOM 700 C C . ILE A 1 87 ? -14.245 -1.112 7.474 1.00 93.88 87 ILE A C 1
ATOM 702 O O . ILE A 1 87 ? -15.107 -1.394 6.643 1.00 93.88 87 ILE A O 1
ATOM 706 N N . SER A 1 88 ? -13.785 -2.007 8.350 1.00 94.44 88 SER A N 1
ATOM 707 C CA . SER A 1 88 ? -14.268 -3.389 8.399 1.00 94.44 88 SER A CA 1
ATOM 708 C C . SER A 1 88 ? -15.774 -3.467 8.630 1.00 94.44 88 SER A C 1
ATOM 710 O O . SER A 1 88 ? -16.497 -4.062 7.829 1.00 94.44 88 SER A O 1
ATOM 712 N N . ALA A 1 89 ? -16.278 -2.762 9.646 1.00 93.81 89 ALA A N 1
ATOM 713 C CA . ALA A 1 89 ? -17.709 -2.718 9.930 1.00 93.81 89 ALA A CA 1
ATOM 714 C C . ALA A 1 89 ? -18.523 -2.124 8.763 1.00 93.81 89 ALA A C 1
ATOM 716 O O . ALA A 1 89 ? -19.643 -2.561 8.496 1.00 93.81 89 ALA A O 1
ATOM 717 N N . PHE A 1 90 ? -17.984 -1.125 8.055 1.00 94.62 90 PHE A N 1
ATOM 718 C CA . PHE A 1 90 ? -18.605 -0.578 6.847 1.00 94.62 90 PHE A CA 1
ATOM 719 C C . PHE A 1 90 ? -18.695 -1.622 5.727 1.00 94.62 90 PHE A C 1
ATOM 721 O O . PHE A 1 90 ? -19.780 -1.833 5.182 1.00 94.62 90 PHE A O 1
ATOM 728 N N . CYS A 1 91 ? -17.595 -2.316 5.428 1.00 94.69 91 CYS A N 1
ATOM 729 C CA . CYS A 1 91 ? -17.553 -3.369 4.413 1.00 94.69 91 CYS A CA 1
ATOM 730 C C . CYS A 1 91 ? -18.513 -4.519 4.746 1.00 94.69 91 CYS A C 1
ATOM 732 O O . CYS A 1 91 ? -19.251 -4.973 3.870 1.00 94.69 91 CYS A O 1
ATOM 734 N N . GLN A 1 92 ? -18.570 -4.938 6.013 1.00 94.00 92 GLN A N 1
ATOM 735 C CA . GLN A 1 92 ? -19.488 -5.979 6.478 1.00 94.00 92 GLN A CA 1
ATOM 736 C C . GLN A 1 92 ? -20.952 -5.574 6.269 1.00 94.00 92 GLN A C 1
ATOM 738 O O . GLN A 1 92 ? -21.727 -6.336 5.693 1.00 94.00 92 GLN A O 1
ATOM 743 N N . ARG A 1 93 ? -21.335 -4.345 6.654 1.00 94.62 93 ARG A N 1
ATOM 744 C CA . ARG A 1 93 ? -22.690 -3.815 6.391 1.00 94.62 93 ARG A CA 1
ATOM 745 C C . ARG A 1 93 ? -23.004 -3.719 4.898 1.00 94.62 93 ARG A C 1
ATOM 747 O O . ARG A 1 93 ? -24.161 -3.854 4.514 1.00 94.62 93 ARG A O 1
ATOM 754 N N . GLY A 1 94 ? -21.985 -3.506 4.069 1.00 93.50 94 GLY A N 1
ATOM 755 C CA . GLY A 1 94 ? -22.080 -3.548 2.611 1.00 93.50 94 GLY A CA 1
ATOM 756 C C . GLY A 1 94 ? -22.194 -4.957 2.016 1.00 93.50 94 GLY A C 1
ATOM 757 O O . GLY A 1 94 ? -22.325 -5.079 0.800 1.00 93.50 94 GLY A O 1
ATOM 758 N N . GLY A 1 95 ? -22.149 -6.017 2.832 1.00 93.75 95 GLY A N 1
ATOM 759 C CA . GLY A 1 95 ? -22.243 -7.409 2.385 1.00 93.75 95 GLY A CA 1
ATOM 760 C C . GLY A 1 95 ? -20.924 -8.004 1.882 1.00 93.75 95 GLY A C 1
ATOM 761 O O . GLY A 1 95 ? -20.942 -9.002 1.159 1.00 93.75 95 GLY A O 1
ATOM 762 N N . ALA A 1 96 ? -19.778 -7.410 2.230 1.00 94.56 96 ALA A N 1
ATOM 763 C CA . ALA A 1 96 ? -18.479 -7.973 1.878 1.00 94.56 96 ALA A CA 1
ATOM 764 C C . ALA A 1 96 ? -18.292 -9.352 2.533 1.00 94.56 96 ALA A C 1
ATOM 766 O O . ALA A 1 96 ? -18.411 -9.498 3.745 1.00 94.56 96 ALA A O 1
ATOM 767 N N . ARG A 1 97 ? -17.966 -10.368 1.723 1.00 93.06 97 ARG A N 1
ATOM 768 C CA . ARG A 1 97 ? -17.679 -11.736 2.208 1.00 93.06 97 ARG A CA 1
ATOM 769 C C . ARG A 1 97 ? -16.264 -11.897 2.762 1.00 93.06 97 ARG A C 1
ATOM 771 O O . ARG A 1 97 ? -15.985 -12.870 3.450 1.00 93.06 97 ARG A O 1
ATOM 778 N N . ALA A 1 98 ? -15.367 -10.993 2.387 1.00 93.75 98 ALA A N 1
ATOM 779 C CA . ALA A 1 98 ? -13.984 -10.963 2.825 1.00 93.75 98 ALA A CA 1
ATOM 780 C C . ALA A 1 98 ? -13.461 -9.527 2.734 1.00 93.75 98 ALA A C 1
ATOM 782 O O . ALA A 1 98 ? -13.858 -8.773 1.843 1.00 93.75 98 ALA A O 1
ATOM 783 N N . LEU A 1 99 ? -12.545 -9.184 3.636 1.00 93.44 99 LEU A N 1
ATOM 784 C CA . LEU A 1 99 ? -11.781 -7.944 3.617 1.00 93.44 99 LEU A CA 1
ATOM 785 C C . LEU A 1 99 ? -10.294 -8.297 3.631 1.00 93.44 99 LEU A C 1
ATOM 787 O O . LEU A 1 99 ? -9.846 -9.051 4.492 1.00 93.44 99 LEU A O 1
ATOM 791 N N . ALA A 1 100 ? -9.542 -7.742 2.687 1.00 94.12 100 ALA A N 1
ATOM 792 C CA . ALA A 1 100 ? -8.088 -7.818 2.657 1.00 94.12 100 ALA A CA 1
ATOM 793 C C . ALA A 1 100 ? -7.519 -6.409 2.835 1.00 94.12 100 ALA A C 1
ATOM 795 O O . ALA A 1 100 ? -8.002 -5.464 2.211 1.00 94.12 100 ALA A O 1
ATOM 796 N N . LEU A 1 101 ? -6.507 -6.278 3.690 1.00 93.25 101 LEU A N 1
ATOM 797 C CA . LEU A 1 101 ? -5.793 -5.027 3.918 1.00 93.25 101 LEU A CA 1
ATOM 798 C C . LEU A 1 101 ? -4.403 -5.149 3.298 1.00 93.25 101 LEU A C 1
ATOM 800 O O . LEU A 1 101 ? -3.617 -5.994 3.722 1.00 93.25 101 LEU A O 1
ATOM 804 N N . ASP A 1 102 ? -4.097 -4.296 2.324 1.00 94.12 102 ASP A N 1
ATOM 805 C CA . ASP A 1 102 ? -2.746 -4.154 1.765 1.00 94.12 102 ASP A CA 1
ATOM 806 C C . ASP A 1 102 ? -1.930 -3.152 2.598 1.00 94.12 102 ASP A C 1
ATOM 808 O O . ASP A 1 102 ? -1.489 -2.102 2.137 1.00 94.12 102 ASP A O 1
ATOM 812 N N . LEU A 1 103 ? -1.839 -3.437 3.897 1.00 91.62 103 LEU A N 1
ATOM 813 C CA . LEU A 1 103 ? -1.090 -2.666 4.880 1.00 91.62 103 LEU A CA 1
ATOM 814 C C . LEU A 1 103 ? -0.421 -3.645 5.836 1.00 91.62 103 LEU A C 1
ATOM 816 O O . LEU A 1 103 ? -1.060 -4.556 6.363 1.00 91.62 103 LEU A O 1
ATOM 820 N N . LEU A 1 104 ? 0.874 -3.452 6.071 1.00 92.12 104 LEU A N 1
ATOM 821 C CA . LEU A 1 104 ? 1.641 -4.296 6.976 1.00 92.12 104 LEU A CA 1
ATOM 822 C C . LEU A 1 104 ? 1.649 -3.687 8.384 1.00 92.12 104 LEU A C 1
ATOM 824 O O . LEU A 1 104 ? 2.062 -2.547 8.592 1.00 92.12 104 LEU A O 1
ATOM 828 N N . PHE A 1 105 ? 1.198 -4.477 9.358 1.00 92.00 105 PHE A N 1
ATOM 829 C CA . PHE A 1 105 ? 1.119 -4.127 10.779 1.00 92.00 105 PHE A CA 1
ATOM 830 C C . PHE A 1 105 ? 2.217 -4.874 11.553 1.00 92.00 105 PHE A C 1
ATOM 832 O O . PHE A 1 105 ? 1.938 -5.708 12.408 1.00 92.00 105 PHE A O 1
ATOM 839 N N . THR A 1 106 ? 3.479 -4.658 11.173 1.00 93.69 106 THR A N 1
ATOM 840 C CA . THR A 1 106 ? 4.632 -5.412 11.711 1.00 93.69 106 THR A CA 1
ATOM 841 C C . THR A 1 106 ? 5.144 -4.888 13.048 1.00 93.69 106 THR A C 1
ATOM 843 O O . THR A 1 106 ? 5.886 -5.585 13.734 1.00 93.69 106 THR A O 1
ATOM 846 N N . GLU A 1 107 ? 4.762 -3.668 13.407 1.00 93.75 107 GLU A N 1
ATOM 847 C CA . GLU A 1 107 ? 5.142 -2.989 14.642 1.00 93.75 107 GLU A CA 1
ATOM 848 C C . GLU A 1 107 ? 3.882 -2.565 15.398 1.00 93.75 107 GLU A C 1
ATOM 850 O O . GLU A 1 107 ? 2.824 -2.361 14.788 1.00 93.75 107 GLU A O 1
ATOM 855 N N . SER A 1 108 ? 4.007 -2.418 16.720 1.00 94.44 108 SER A N 1
ATOM 856 C CA . SER A 1 108 ? 2.937 -1.876 17.557 1.00 94.44 108 SER A CA 1
ATOM 857 C C . SER A 1 108 ? 2.514 -0.491 17.081 1.00 94.44 108 SER A C 1
ATOM 859 O O . SER A 1 108 ? 3.334 0.296 16.601 1.00 94.44 108 SER A O 1
ATOM 861 N N . SER A 1 109 ? 1.231 -0.182 17.245 1.00 96.06 109 SER A N 1
ATOM 862 C CA . SER A 1 109 ? 0.695 1.132 16.924 1.00 96.06 109 SER A CA 1
ATOM 863 C C . SER A 1 109 ? 1.438 2.244 17.663 1.00 96.06 109 SER A C 1
ATOM 865 O O . SER A 1 109 ? 1.726 2.147 18.860 1.00 96.06 109 SER A O 1
ATOM 867 N N . VAL A 1 110 ? 1.666 3.359 16.963 1.00 94.88 110 VAL A N 1
ATOM 868 C CA . VAL A 1 110 ? 2.166 4.610 17.558 1.00 94.88 110 VAL A CA 1
ATOM 869 C C . VAL A 1 110 ? 1.172 5.215 18.560 1.00 94.88 110 VAL A C 1
ATOM 871 O O . VAL A 1 110 ? 1.555 6.053 19.372 1.00 94.88 110 VAL A O 1
ATOM 874 N N . TYR A 1 111 ? -0.084 4.757 18.536 1.00 94.69 111 TYR A N 1
ATOM 875 C CA . TYR A 1 111 ? -1.142 5.110 19.487 1.00 94.69 111 TYR A CA 1
ATOM 876 C C . TYR A 1 111 ? -1.241 4.125 20.667 1.00 94.69 111 TYR A C 1
ATOM 878 O O . TYR A 1 111 ? -2.093 4.277 21.541 1.00 94.69 111 TYR A O 1
ATOM 886 N N . GLY A 1 112 ? -0.333 3.148 20.732 1.00 95.69 112 GLY A N 1
ATOM 887 C CA . GLY A 1 112 ? -0.225 2.174 21.811 1.00 95.69 112 GLY A CA 1
ATOM 888 C C . GLY A 1 112 ? -0.977 0.870 21.549 1.00 95.69 112 GLY A C 1
ATOM 889 O O . GLY A 1 112 ? -1.833 0.767 20.679 1.00 95.69 112 GLY A O 1
ATOM 890 N N . VAL A 1 113 ? -0.664 -0.140 22.361 1.00 95.81 113 VAL A N 1
ATOM 891 C CA . VAL A 1 113 ? -1.239 -1.494 22.260 1.00 95.81 113 VAL A CA 1
ATOM 892 C C . VAL A 1 113 ? -2.779 -1.521 22.262 1.00 95.81 113 VAL A C 1
ATOM 894 O O . VAL A 1 113 ? -3.334 -2.291 21.481 1.00 95.81 113 VAL A O 1
ATOM 897 N N . PRO A 1 114 ? -3.499 -0.691 23.050 1.00 97.25 114 PRO A N 1
ATOM 898 C CA . PRO A 1 114 ? -4.964 -0.699 23.023 1.00 97.25 114 PRO A CA 1
ATOM 899 C C . PRO A 1 114 ? -5.571 -0.385 21.648 1.00 97.25 114 PRO A C 1
ATOM 901 O O . PRO A 1 114 ? -6.658 -0.863 21.344 1.00 97.25 114 PRO A O 1
ATOM 904 N N . ASP A 1 115 ? -4.877 0.386 20.809 1.00 97.06 115 ASP A N 1
ATOM 905 C CA . ASP A 1 115 ? -5.316 0.702 19.445 1.00 97.06 115 ASP A CA 1
ATOM 906 C C . ASP A 1 115 ? -5.213 -0.532 18.524 1.00 97.06 115 ASP A C 1
ATOM 908 O O . ASP A 1 115 ? -6.150 -0.855 17.788 1.00 97.06 115 ASP A O 1
ATOM 912 N N . ASP A 1 116 ? -4.125 -1.305 18.639 1.00 96.06 116 ASP A N 1
ATOM 913 C CA . ASP A 1 116 ? -3.991 -2.601 17.954 1.00 96.06 116 ASP A CA 1
ATOM 914 C C . ASP A 1 116 ? -5.069 -3.597 18.425 1.00 96.06 116 ASP A C 1
ATOM 916 O O . ASP A 1 116 ? -5.678 -4.305 17.615 1.00 96.06 116 ASP A O 1
ATOM 920 N N . GLU A 1 117 ? -5.341 -3.640 19.734 1.00 96.19 117 GLU A N 1
ATOM 921 C CA . GLU A 1 117 ? -6.393 -4.480 20.312 1.00 96.19 117 GLU A CA 1
ATOM 922 C C . GLU A 1 117 ? -7.779 -4.076 19.802 1.00 96.19 117 GLU A C 1
ATOM 924 O O . GLU A 1 117 ? -8.562 -4.952 19.424 1.00 96.19 117 GLU A O 1
ATOM 929 N N . ALA A 1 118 ? -8.073 -2.774 19.732 1.00 96.19 118 ALA A N 1
ATOM 930 C CA . ALA A 1 118 ? -9.333 -2.252 19.215 1.00 96.19 118 ALA A CA 1
ATOM 931 C C . ALA A 1 118 ? -9.565 -2.685 17.761 1.00 96.19 118 ALA A C 1
ATOM 933 O O . ALA A 1 118 ? -10.637 -3.206 17.435 1.00 96.19 118 ALA A O 1
ATOM 934 N N . MET A 1 119 ? -8.542 -2.570 16.906 1.00 95.25 119 MET A N 1
ATOM 935 C CA . MET A 1 119 ? -8.597 -3.092 15.539 1.00 95.25 119 MET A CA 1
ATOM 936 C C . MET A 1 119 ? -8.843 -4.605 15.532 1.00 95.25 119 MET A C 1
ATOM 938 O O . MET A 1 119 ? -9.735 -5.085 14.833 1.00 95.25 119 MET A O 1
ATOM 942 N N . GLY A 1 120 ? -8.097 -5.363 16.340 1.00 94.62 120 GLY A N 1
ATOM 943 C CA . GLY A 1 120 ? -8.239 -6.814 16.432 1.00 94.62 120 GLY A CA 1
ATOM 944 C C . GLY A 1 120 ? -9.644 -7.263 16.847 1.00 94.62 120 GLY A C 1
ATOM 945 O O . GLY A 1 120 ? -10.177 -8.215 16.274 1.00 94.62 120 GLY A O 1
ATOM 946 N N . GLN A 1 121 ? -10.273 -6.578 17.806 1.00 95.38 121 GLN A N 1
ATOM 947 C CA . GLN A 1 121 ? -11.653 -6.869 18.212 1.00 95.38 121 GLN A CA 1
ATOM 948 C C . GLN A 1 121 ? -12.662 -6.487 17.128 1.00 95.38 121 GLN A C 1
ATOM 950 O O . GLN A 1 121 ? -13.571 -7.265 16.835 1.00 95.38 121 GLN A O 1
ATOM 955 N N . ALA A 1 122 ? -12.483 -5.330 16.486 1.00 93.12 122 ALA A N 1
ATOM 956 C CA . ALA A 1 122 ? -13.361 -4.889 15.409 1.00 93.12 122 ALA A CA 1
ATOM 957 C C . ALA A 1 122 ? -13.311 -5.835 14.199 1.00 93.12 122 ALA A C 1
ATOM 959 O O . ALA A 1 122 ? -14.351 -6.151 13.628 1.00 93.12 122 ALA A O 1
ATOM 960 N N . LEU A 1 123 ? -12.132 -6.347 13.835 1.00 92.44 123 LEU A N 1
ATOM 961 C CA . LEU A 1 123 ? -11.989 -7.325 12.754 1.00 92.44 123 LEU A CA 1
ATOM 962 C C . LEU A 1 123 ? -12.666 -8.661 13.088 1.00 92.44 123 LEU A C 1
ATOM 964 O O . LEU A 1 123 ? -13.324 -9.233 12.224 1.00 92.44 123 LEU A O 1
ATOM 968 N N . LYS A 1 124 ? -12.575 -9.126 14.342 1.00 91.12 124 LYS A N 1
ATOM 969 C CA . LYS A 1 124 ? -13.272 -10.341 14.805 1.00 91.12 124 LYS A CA 1
ATOM 970 C C . LYS A 1 124 ? -14.794 -10.200 14.820 1.00 91.12 124 LYS A C 1
ATOM 972 O O . LYS A 1 124 ? -15.481 -11.193 14.641 1.00 91.12 124 LYS A O 1
ATOM 977 N N . ALA A 1 125 ? -15.312 -9.000 15.079 1.00 86.06 125 ALA A N 1
ATOM 978 C CA . ALA A 1 125 ? -16.750 -8.726 15.043 1.00 86.06 125 ALA A CA 1
ATOM 979 C C . ALA A 1 125 ? -17.268 -8.448 13.616 1.00 86.06 125 ALA A C 1
ATOM 981 O O . ALA A 1 125 ? -18.438 -8.680 13.316 1.00 86.06 125 ALA A O 1
ATOM 982 N N . GLY A 1 126 ? -16.393 -7.907 12.761 1.00 68.62 126 GLY A N 1
ATOM 983 C CA . GLY A 1 126 ? -16.665 -7.470 11.391 1.00 68.62 126 GLY A CA 1
ATOM 984 C C . GLY A 1 126 ? -16.502 -8.546 10.310 1.00 68.62 126 GLY A C 1
ATOM 985 O O . GLY A 1 126 ? -16.779 -8.275 9.143 1.00 68.62 126 GLY A O 1
ATOM 986 N N . THR A 1 127 ? -16.063 -9.748 10.683 1.00 54.88 127 THR A N 1
ATOM 987 C CA . THR A 1 127 ? -16.020 -10.947 9.829 1.00 54.88 127 THR A CA 1
ATOM 988 C C . THR A 1 127 ? -17.020 -11.977 10.326 1.00 54.88 127 THR A C 1
ATOM 990 O O . THR A 1 127 ? -17.617 -12.652 9.460 1.00 54.88 127 THR A O 1
#

pLDDT: mean 90.81, std 8.02, range [54.88, 97.81]

Foldseek 3Di:
DDPVVVVVVVVVVVVVVVVVVVVVCVVVCVCVVVCVVVVVVCCVPVPPPDPPDPLDDDDDDDPVNQVCCCVPVVDHPPDQLLVVLVVLQVCLVVVRPDDDDPDDPPDADPVGDVSVVNNVVSNVVSD

Secondary structure (DSSP, 8-state):
--HHHHHHHHHHHHHHHHHHHHHHHHHTTTTHHHHHHHHHHHHHHHS--PPPPTT-------HHHHHHHHHHH-PPSSPPHHHHHHHHHHHHHTT-S---------S--TT-HHHHHHHHHHHHHH-